Protein AF-A0A831KII1-F1 (afdb_monomer_lite)

Structure (mmCIF, N/CA/C/O backbone):
data_AF-A0A831KII1-F1
#
_entry.id   AF-A0A831KII1-F1
#
loop_
_atom_site.group_PDB
_atom_site.id
_atom_site.type_symbol
_atom_site.label_atom_id
_atom_site.label_alt_id
_atom_site.label_comp_id
_atom_site.label_asym_id
_atom_site.label_entity_id
_atom_site.label_seq_id
_atom_site.pdbx_PDB_ins_code
_atom_site.Cartn_x
_atom_site.Cartn_y
_atom_site.Cartn_z
_atom_site.occupancy
_atom_site.B_iso_or_equiv
_atom_site.auth_seq_id
_atom_site.auth_comp_id
_atom_site.auth_asym_id
_atom_site.auth_atom_id
_atom_site.pdbx_PDB_model_num
ATOM 1 N N . MET A 1 1 ? 6.085 -9.907 13.685 1.00 45.44 1 MET A N 1
ATOM 2 C CA . MET A 1 1 ? 4.837 -9.126 13.619 1.00 45.44 1 MET A CA 1
ATOM 3 C C . MET A 1 1 ? 5.266 -7.679 13.598 1.00 45.44 1 MET A C 1
ATOM 5 O O . MET A 1 1 ? 5.622 -7.149 14.649 1.00 45.44 1 MET A O 1
ATOM 9 N N . ASP A 1 2 ? 5.380 -7.109 12.406 1.00 57.09 2 ASP A N 1
ATOM 10 C CA . ASP A 1 2 ? 5.864 -5.744 12.234 1.00 57.09 2 ASP A CA 1
ATOM 11 C C . ASP A 1 2 ? 4.950 -4.778 12.981 1.00 57.09 2 ASP A C 1
ATOM 13 O O . ASP A 1 2 ? 3.718 -4.866 12.947 1.00 57.09 2 ASP A O 1
ATOM 17 N N . LYS A 1 3 ? 5.573 -3.945 13.810 1.00 61.53 3 LYS A N 1
ATOM 18 C CA . LYS A 1 3 ? 4.869 -3.118 14.782 1.00 61.53 3 LYS A CA 1
ATOM 19 C C . LYS A 1 3 ? 4.488 -1.822 14.083 1.00 61.53 3 LYS A C 1
ATOM 21 O O . LYS A 1 3 ? 5.341 -0.975 13.846 1.00 61.53 3 LYS A O 1
ATOM 26 N N . ILE A 1 4 ? 3.204 -1.671 13.776 1.00 71.38 4 ILE A N 1
ATOM 27 C CA . ILE A 1 4 ? 2.662 -0.440 13.199 1.00 71.38 4 ILE A CA 1
ATOM 28 C C . ILE A 1 4 ? 2.896 0.713 14.191 1.00 71.38 4 ILE A C 1
ATOM 30 O O . ILE A 1 4 ? 2.291 0.761 15.269 1.00 71.38 4 ILE A O 1
ATOM 34 N N . ASN A 1 5 ? 3.788 1.638 13.834 1.00 72.81 5 ASN A N 1
ATOM 35 C CA . ASN A 1 5 ? 4.124 2.814 14.635 1.00 72.81 5 ASN A CA 1
ATOM 36 C C . ASN A 1 5 ? 3.064 3.908 14.437 1.00 72.81 5 ASN A C 1
ATOM 38 O O . ASN A 1 5 ? 3.252 4.843 13.666 1.00 72.81 5 ASN A O 1
ATOM 42 N N . LEU A 1 6 ? 1.933 3.779 15.133 1.00 79.94 6 LEU A N 1
ATOM 43 C CA . LEU A 1 6 ? 0.880 4.798 15.185 1.00 79.94 6 LEU A CA 1
ATOM 44 C C . LEU A 1 6 ? 0.771 5.371 16.593 1.00 79.94 6 LEU A C 1
ATOM 46 O O . LEU A 1 6 ? 0.724 4.621 17.574 1.00 79.94 6 LEU A O 1
ATOM 50 N N . THR A 1 7 ? 0.644 6.693 16.688 1.00 87.19 7 THR A N 1
ATOM 51 C CA . THR A 1 7 ? 0.252 7.337 17.946 1.00 87.19 7 THR A CA 1
ATOM 52 C C . THR A 1 7 ? -1.217 7.039 18.268 1.00 87.19 7 THR A C 1
ATOM 54 O O . THR A 1 7 ? -2.028 6.753 17.385 1.00 87.19 7 THR A O 1
ATOM 57 N N . GLU A 1 8 ? -1.598 7.125 19.544 1.00 86.06 8 GLU A N 1
ATOM 58 C CA . GLU A 1 8 ? -2.979 6.846 19.975 1.00 86.06 8 GLU A CA 1
ATOM 59 C C . GLU A 1 8 ? -4.014 7.773 19.319 1.00 86.06 8 GLU A C 1
ATOM 61 O O . GLU A 1 8 ? -5.140 7.357 19.042 1.00 86.06 8 GLU A O 1
ATOM 66 N N . ASN A 1 9 ? -3.629 9.017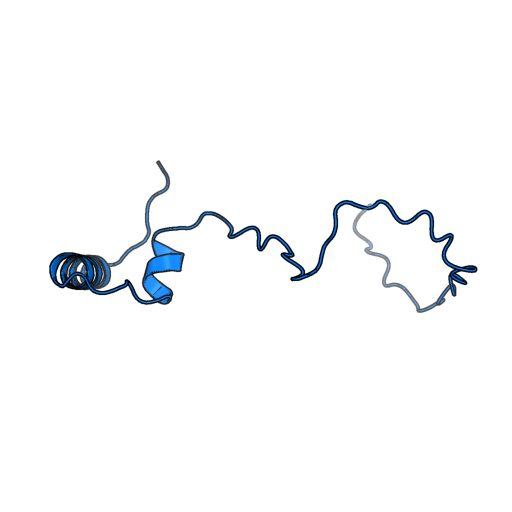 19.015 1.00 87.75 9 ASN A N 1
ATOM 67 C CA . ASN A 1 9 ? -4.492 9.942 18.288 1.00 87.75 9 ASN A CA 1
AT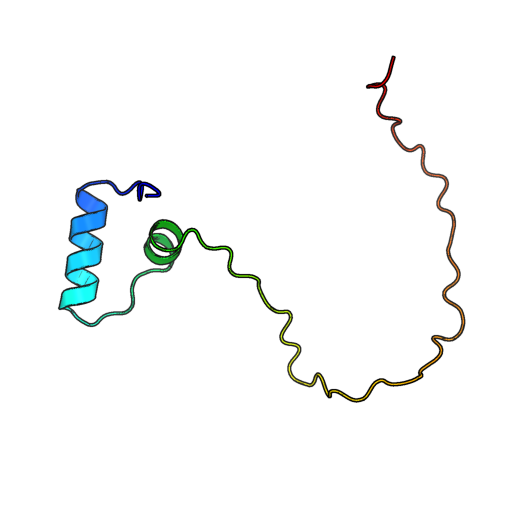OM 68 C C . ASN A 1 9 ? -4.744 9.459 16.852 1.00 87.75 9 ASN A C 1
ATOM 70 O O . ASN A 1 9 ? -5.883 9.426 16.396 1.00 87.75 9 ASN A O 1
ATOM 74 N N . GLU A 1 10 ? -3.692 9.020 16.160 1.00 86.62 10 GLU A N 1
ATOM 75 C CA . GLU A 1 10 ? -3.792 8.550 14.778 1.00 86.62 10 GLU A CA 1
ATOM 76 C C . GLU A 1 10 ? -4.646 7.284 14.666 1.00 86.62 10 GLU A C 1
ATOM 78 O O . GLU A 1 10 ? -5.448 7.173 13.742 1.00 86.62 10 GLU A O 1
ATOM 83 N N . LYS A 1 11 ? -4.565 6.368 15.640 1.00 86.88 11 LYS A N 1
ATOM 84 C CA . LYS A 1 11 ? -5.455 5.196 15.696 1.00 86.88 11 LYS A CA 1
ATOM 85 C C . LYS A 1 11 ? -6.927 5.598 15.786 1.00 86.88 11 LYS A C 1
ATOM 87 O O . LYS A 1 11 ? -7.759 5.033 15.081 1.00 86.88 11 LYS A O 1
ATOM 92 N N . ARG A 1 12 ? -7.254 6.582 16.628 1.00 89.56 12 ARG A N 1
ATOM 93 C CA . ARG A 1 12 ? -8.634 7.060 16.801 1.00 89.56 12 ARG A CA 1
ATOM 94 C C . ARG A 1 12 ? -9.173 7.707 15.529 1.00 89.56 12 ARG A C 1
ATOM 96 O O . ARG A 1 12 ? -10.313 7.448 15.150 1.00 89.56 12 ARG A O 1
ATOM 103 N N . ASP A 1 13 ? -8.351 8.511 14.864 1.00 88.50 13 ASP A N 1
ATOM 104 C CA . ASP A 1 13 ? -8.728 9.140 13.601 1.00 88.50 13 ASP A CA 1
ATOM 105 C C . ASP A 1 13 ? -8.982 8.088 12.517 1.00 88.50 13 ASP A C 1
ATOM 107 O O . ASP A 1 13 ? -10.013 8.135 11.847 1.00 88.50 13 ASP A O 1
ATOM 111 N N . ILE A 1 14 ? -8.102 7.088 12.393 1.00 88.00 14 ILE A N 1
ATOM 112 C CA . ILE A 1 14 ? -8.265 5.969 11.452 1.00 88.00 14 ILE A CA 1
ATOM 113 C C . ILE A 1 14 ? -9.586 5.230 11.697 1.00 88.00 14 ILE A C 1
ATOM 115 O O . ILE A 1 14 ? -10.337 5.007 10.747 1.00 88.00 14 ILE A O 1
ATOM 119 N N . ILE A 1 15 ? -9.906 4.901 12.953 1.00 89.25 15 ILE A N 1
ATOM 120 C CA . ILE A 1 15 ? -11.168 4.233 13.315 1.00 89.25 15 ILE A CA 1
ATOM 121 C C . ILE A 1 15 ? -12.369 5.075 12.870 1.00 89.25 15 ILE A C 1
ATOM 123 O O . ILE A 1 15 ? -13.279 4.556 12.231 1.00 89.25 15 ILE A O 1
ATOM 127 N N . LYS A 1 16 ? -12.337 6.391 13.103 1.00 91.06 16 LYS A N 1
ATOM 128 C CA . LYS A 1 16 ? -13.410 7.304 12.687 1.00 91.06 16 LYS A CA 1
ATOM 129 C C . LYS A 1 16 ? -13.605 7.334 11.166 1.00 91.06 16 LYS A C 1
ATOM 131 O O . LYS A 1 16 ? -14.737 7.418 10.682 1.00 91.06 16 LYS A O 1
ATOM 136 N N . TYR A 1 17 ? -12.523 7.270 10.387 1.00 89.81 17 TYR A N 1
ATOM 137 C CA . TYR A 1 17 ? -12.618 7.171 8.926 1.00 89.81 17 TYR A CA 1
ATOM 138 C C . TYR A 1 17 ? -13.236 5.840 8.482 1.00 89.81 17 TYR A C 1
ATOM 140 O O . TYR A 1 17 ? -14.103 5.847 7.609 1.00 89.81 17 TYR A O 1
ATOM 148 N N . ILE A 1 18 ? -12.860 4.731 9.126 1.00 87.12 18 ILE A N 1
ATOM 149 C CA . ILE A 1 18 ? -13.413 3.397 8.848 1.00 87.12 18 ILE A CA 1
ATOM 150 C C . ILE A 1 18 ? -14.912 3.347 9.177 1.00 87.12 18 ILE A C 1
ATOM 152 O O . ILE A 1 18 ? -15.705 2.925 8.339 1.00 87.12 18 ILE A O 1
ATOM 156 N N . GLU A 1 19 ? -15.321 3.835 10.349 1.00 90.31 19 GLU A N 1
ATOM 157 C CA . GLU A 1 19 ? -16.729 3.873 10.774 1.00 90.31 19 GLU A CA 1
ATOM 158 C C . GLU A 1 19 ? -17.590 4.771 9.882 1.00 90.31 19 GLU A C 1
ATOM 160 O O . GLU A 1 19 ? -18.741 4.453 9.592 1.00 90.31 19 GLU A O 1
ATOM 165 N N . SER A 1 20 ? -17.033 5.889 9.410 1.00 89.81 20 SER A N 1
ATOM 166 C CA . SER A 1 20 ? -17.732 6.789 8.487 1.00 89.81 20 SER A CA 1
ATOM 167 C C . SER A 1 20 ? -17.773 6.284 7.041 1.00 89.81 20 SER A C 1
ATOM 169 O O . SER A 1 20 ? -18.340 6.966 6.186 1.00 89.81 20 SER A O 1
ATOM 171 N N . GLY A 1 21 ? -17.172 5.123 6.749 1.00 87.88 21 GLY A N 1
ATOM 172 C CA . GLY A 1 21 ? -17.091 4.556 5.402 1.00 87.88 21 GLY A CA 1
ATOM 173 C C . GLY A 1 21 ? -16.304 5.431 4.424 1.00 87.88 21 GLY A C 1
ATOM 174 O O . GLY A 1 21 ? -16.476 5.322 3.210 1.00 87.88 21 GLY A O 1
ATOM 175 N N . LYS A 1 22 ? -15.471 6.342 4.939 1.00 84.31 22 LYS A N 1
ATOM 176 C CA . LYS A 1 22 ? -14.689 7.274 4.130 1.00 84.31 22 LYS A CA 1
ATOM 177 C C . LYS A 1 22 ? -13.330 6.666 3.795 1.00 84.31 22 LYS A C 1
ATOM 179 O O . LYS A 1 22 ? -12.748 5.959 4.619 1.00 84.31 22 LYS A O 1
ATOM 184 N N . PRO A 1 23 ? -12.783 6.960 2.605 1.00 82.69 23 PRO A N 1
ATOM 185 C CA . PRO A 1 23 ? -11.446 6.510 2.259 1.00 82.69 23 PRO A CA 1
ATOM 186 C C . PRO A 1 23 ? -10.420 7.107 3.227 1.00 82.69 23 PRO A C 1
ATOM 188 O O . PRO A 1 23 ? -10.482 8.289 3.572 1.00 82.69 23 PRO A O 1
ATOM 191 N N . LEU A 1 24 ? -9.468 6.277 3.654 1.00 85.94 24 LEU A N 1
ATOM 192 C CA . LEU A 1 24 ? -8.383 6.707 4.525 1.00 85.94 24 LEU A CA 1
ATOM 193 C C . LEU A 1 24 ? -7.470 7.708 3.792 1.00 85.94 24 LEU A C 1
ATOM 195 O O . LEU A 1 24 ? -7.059 7.422 2.662 1.00 85.94 24 LEU A O 1
ATOM 199 N N . PRO A 1 25 ? -7.103 8.835 4.428 1.00 85.81 25 PRO A N 1
ATOM 200 C CA . PRO A 1 25 ? -6.085 9.740 3.907 1.00 85.81 25 PRO A CA 1
ATOM 201 C C . PRO A 1 25 ? -4.765 9.033 3.577 1.00 85.81 25 PRO A C 1
ATOM 203 O O . PRO A 1 25 ? -4.361 8.085 4.255 1.00 85.81 25 PRO A O 1
ATOM 206 N N . GLU A 1 26 ? -4.059 9.549 2.569 1.00 78.25 26 GLU A N 1
ATOM 207 C CA . GLU A 1 26 ? -2.829 8.951 2.033 1.00 78.25 26 GLU A CA 1
ATOM 208 C C . GLU A 1 26 ? -1.751 8.752 3.110 1.00 78.25 26 GLU A C 1
ATOM 210 O O . GLU A 1 26 ? -1.135 7.690 3.179 1.00 78.25 26 GLU A O 1
ATOM 215 N N . LYS A 1 27 ? -1.631 9.717 4.037 1.00 82.94 27 LYS A N 1
ATOM 216 C CA . LYS A 1 27 ? -0.750 9.641 5.212 1.00 82.94 27 LYS A CA 1
ATOM 217 C C . LYS A 1 27 ? -0.937 8.327 5.980 1.00 82.94 27 LYS A C 1
ATOM 219 O O . LYS A 1 27 ? 0.023 7.601 6.199 1.00 82.94 27 LYS A O 1
ATOM 224 N N . TYR A 1 28 ? -2.168 8.001 6.374 1.00 83.31 28 TYR A N 1
ATOM 225 C CA . TYR A 1 28 ? -2.442 6.792 7.157 1.00 83.31 28 TYR A CA 1
ATOM 226 C C . TYR A 1 28 ? -2.299 5.520 6.329 1.00 83.31 28 TYR A C 1
ATOM 228 O O . TYR A 1 28 ? -1.965 4.472 6.870 1.00 83.31 28 TYR A O 1
ATOM 236 N N . ARG A 1 29 ? -2.527 5.611 5.016 1.00 77.06 29 ARG A N 1
ATOM 237 C CA . ARG A 1 29 ? -2.358 4.486 4.101 1.00 77.06 29 ARG A CA 1
ATOM 238 C C . ARG A 1 29 ? -0.894 4.049 4.023 1.00 77.06 29 ARG A C 1
ATOM 240 O O . ARG A 1 29 ? -0.643 2.857 4.085 1.00 77.06 29 ARG A O 1
ATOM 247 N N . PHE A 1 30 ? 0.056 4.981 3.967 1.00 73.31 30 PHE A N 1
ATOM 248 C CA . PHE A 1 30 ? 1.483 4.639 4.015 1.00 73.31 30 PHE A CA 1
ATOM 249 C C . PHE A 1 30 ? 1.926 4.095 5.376 1.00 73.31 30 PHE A C 1
ATOM 251 O O . PHE A 1 30 ? 2.748 3.192 5.428 1.00 73.31 30 PHE A O 1
ATOM 258 N N . LEU A 1 31 ? 1.372 4.614 6.479 1.00 77.62 31 LEU A N 1
ATOM 259 C CA . LEU A 1 31 ? 1.714 4.128 7.823 1.00 77.62 31 LEU A CA 1
ATOM 260 C C . LEU A 1 31 ? 1.155 2.724 8.115 1.00 77.62 31 LEU A C 1
ATOM 262 O O . LEU A 1 31 ? 1.759 1.976 8.878 1.00 77.62 31 LEU A O 1
ATOM 266 N N . LEU A 1 32 ? -0.014 2.384 7.562 1.00 78.50 32 LEU A N 1
ATOM 267 C CA . LEU A 1 32 ? -0.650 1.072 7.740 1.00 78.50 32 LEU A CA 1
ATOM 268 C C . LEU A 1 32 ? -0.117 0.014 6.774 1.00 78.50 32 LEU A C 1
ATOM 270 O O . LEU A 1 32 ? -0.120 -1.167 7.107 1.00 78.50 32 LEU A O 1
ATOM 274 N N . PHE A 1 33 ? 0.291 0.434 5.579 1.00 73.31 33 PHE A N 1
ATOM 275 C CA . PHE A 1 33 ? 0.772 -0.442 4.524 1.00 73.31 33 PHE A CA 1
ATOM 276 C C . PHE A 1 33 ? 2.207 -0.031 4.189 1.00 73.31 33 PHE A C 1
ATOM 278 O O . PHE A 1 33 ? 2.445 0.774 3.292 1.00 73.31 33 PHE A O 1
ATOM 285 N N . GLU A 1 34 ? 3.147 -0.573 4.968 1.00 61.66 34 GLU A N 1
ATOM 286 C CA . GLU A 1 34 ? 4.595 -0.455 4.745 1.00 61.66 34 GLU A CA 1
ATOM 287 C C . GLU A 1 34 ? 5.046 -1.225 3.491 1.00 61.66 34 GLU A C 1
ATOM 289 O O . GLU A 1 34 ? 6.138 -0.993 2.972 1.00 61.66 34 GLU A O 1
ATOM 294 N N . ASP A 1 35 ? 4.190 -2.110 2.964 1.00 55.44 35 ASP A N 1
ATOM 295 C CA . ASP A 1 35 ? 4.494 -2.854 1.753 1.00 55.44 35 ASP A CA 1
ATOM 296 C C . ASP A 1 35 ? 4.664 -1.897 0.575 1.00 55.44 35 ASP A C 1
ATOM 298 O O . ASP A 1 35 ? 3.732 -1.202 0.145 1.00 55.44 35 ASP A O 1
ATOM 302 N N . LYS A 1 36 ? 5.909 -1.875 0.083 1.00 55.50 36 LYS A N 1
ATOM 303 C CA . LYS A 1 36 ? 6.340 -1.255 -1.164 1.00 55.50 36 LYS A CA 1
ATOM 304 C C . LYS A 1 36 ? 5.222 -1.412 -2.181 1.00 55.50 36 LYS A C 1
ATOM 306 O O . LYS A 1 36 ? 4.978 -2.502 -2.689 1.00 55.50 36 LYS A O 1
ATOM 311 N N . LYS A 1 37 ? 4.590 -0.297 -2.543 1.00 57.06 37 LYS A N 1
ATOM 312 C CA . LYS A 1 37 ? 3.976 -0.206 -3.859 1.00 57.06 37 LYS A CA 1
ATOM 313 C C . LYS A 1 37 ? 5.126 -0.367 -4.844 1.00 57.06 37 LYS A C 1
ATOM 315 O O . LYS A 1 37 ? 5.791 0.614 -5.170 1.00 57.06 37 LYS A O 1
ATOM 320 N N . GLU A 1 38 ? 5.404 -1.598 -5.269 1.00 47.91 38 GLU A N 1
ATOM 321 C CA . GLU A 1 38 ? 5.950 -1.817 -6.597 1.00 47.91 38 GLU A CA 1
ATOM 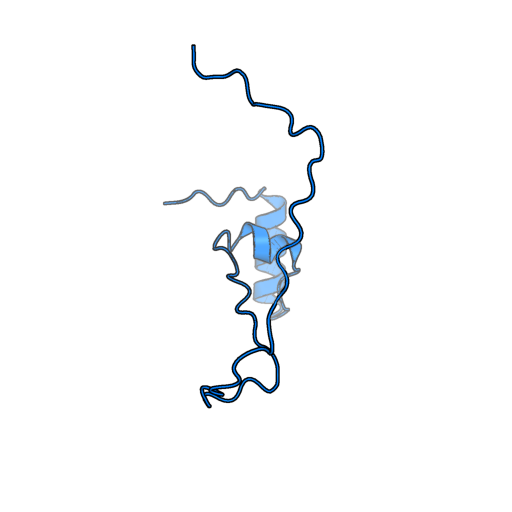322 C C . GLU A 1 38 ? 5.004 -1.061 -7.518 1.00 47.91 38 GLU A C 1
ATOM 324 O O . GLU A 1 38 ? 3.859 -1.450 -7.746 1.00 47.91 38 GLU A O 1
ATOM 329 N N . VAL A 1 39 ? 5.433 0.132 -7.920 1.00 55.78 39 VAL A N 1
ATOM 330 C CA . VAL A 1 39 ? 4.765 0.858 -8.979 1.00 55.78 39 VAL A CA 1
ATOM 331 C C . VAL A 1 39 ? 5.087 0.030 -10.204 1.00 55.78 39 VAL A C 1
ATOM 333 O O . VAL A 1 39 ? 6.139 0.201 -10.818 1.00 55.78 39 VAL A O 1
ATOM 336 N N . GLU A 1 40 ? 4.239 -0.950 -10.504 1.00 55.53 40 GLU A N 1
ATOM 337 C CA . GLU A 1 40 ? 4.285 -1.582 -11.805 1.00 55.53 40 GLU A CA 1
ATOM 338 C C . GLU A 1 40 ? 4.198 -0.435 -12.811 1.00 55.53 40 GLU A C 1
ATOM 340 O O . GLU A 1 40 ? 3.277 0.386 -12.771 1.00 55.53 40 GLU A O 1
ATOM 345 N N . LEU A 1 41 ? 5.219 -0.319 -13.660 1.00 55.78 41 LEU A N 1
ATOM 346 C CA . LEU A 1 41 ? 5.217 0.582 -14.803 1.00 55.78 41 LEU A CA 1
ATOM 347 C C . LEU A 1 41 ? 4.129 0.092 -15.764 1.00 55.78 41 LEU A C 1
ATOM 349 O O . LEU A 1 41 ? 4.393 -0.596 -16.751 1.00 55.78 41 LEU A O 1
ATOM 353 N N . VAL A 1 42 ? 2.877 0.411 -15.443 1.00 56.69 42 VAL A N 1
ATOM 354 C CA . VAL A 1 42 ? 1.732 0.183 -16.309 1.00 56.69 42 VAL A CA 1
ATOM 355 C C . VAL A 1 42 ? 1.749 1.304 -17.332 1.00 56.69 42 VAL A C 1
ATOM 357 O O . VAL A 1 42 ? 1.192 2.383 -17.140 1.00 56.69 42 VAL A O 1
ATOM 360 N N . TRP A 1 43 ? 2.452 1.060 -18.432 1.00 55.22 43 TRP A N 1
ATOM 361 C CA . TRP A 1 43 ? 2.310 1.884 -19.618 1.00 55.22 43 TRP A CA 1
ATOM 362 C C . TRP A 1 43 ? 0.964 1.549 -20.265 1.00 55.22 43 TRP A C 1
ATOM 364 O O . TRP A 1 43 ? 0.789 0.451 -20.803 1.00 55.22 43 TRP A O 1
ATOM 374 N N . ASN A 1 44 ? 0.008 2.480 -20.229 1.00 50.91 44 ASN A N 1
ATOM 375 C CA . ASN A 1 44 ? -1.231 2.349 -20.995 1.00 50.91 44 ASN A CA 1
ATOM 376 C C . ASN A 1 44 ? -0.877 2.237 -22.488 1.00 50.91 44 ASN A C 1
ATOM 378 O O . ASN A 1 44 ? -0.471 3.216 -23.109 1.00 50.91 44 ASN A O 1
ATOM 382 N N . GLY A 1 45 ? -0.983 1.026 -23.041 1.00 61.47 45 GLY A N 1
ATOM 383 C CA . GLY A 1 45 ? -0.580 0.701 -24.415 1.00 61.47 45 GLY A CA 1
ATOM 384 C C . GLY A 1 45 ? 0.523 -0.357 -24.545 1.00 61.47 45 GLY A C 1
ATOM 385 O O . GLY A 1 45 ? 0.925 -0.653 -25.666 1.00 61.47 45 GLY A O 1
ATOM 386 N N . LYS A 1 46 ? 1.015 -0.950 -23.445 1.00 57.88 46 LYS A N 1
ATOM 387 C CA . LYS A 1 46 ? 1.924 -2.107 -23.510 1.00 57.88 46 LYS A CA 1
ATOM 388 C C . LYS A 1 46 ? 1.189 -3.318 -24.097 1.00 57.88 46 LYS A C 1
ATOM 390 O O . LYS A 1 46 ? 0.422 -3.982 -23.407 1.00 57.88 46 LYS A O 1
ATOM 395 N N . ILE A 1 47 ? 1.434 -3.601 -25.370 1.00 65.94 47 ILE A N 1
ATOM 396 C CA . ILE A 1 47 ? 1.040 -4.852 -26.025 1.00 65.94 47 ILE A CA 1
ATOM 397 C C . ILE A 1 47 ? 2.115 -5.916 -25.758 1.00 65.94 47 ILE A C 1
ATOM 399 O O . ILE A 1 47 ? 3.300 -5.598 -25.717 1.00 65.94 47 ILE A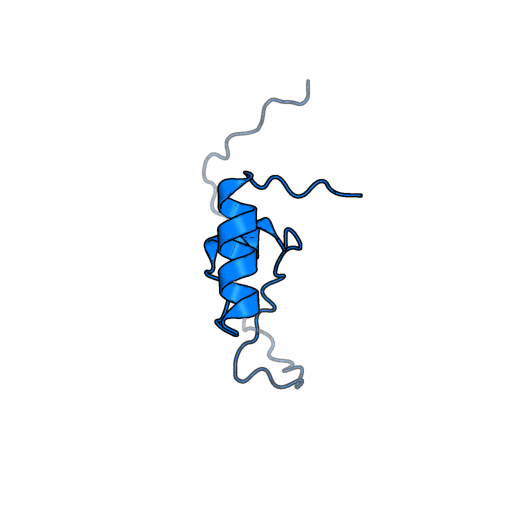 O 1
ATOM 403 N N . SER A 1 48 ? 1.729 -7.181 -25.563 1.00 65.12 48 SER A N 1
ATOM 404 C CA . SER A 1 48 ? 2.672 -8.302 -25.358 1.00 65.12 48 SER A CA 1
ATOM 405 C C . SER A 1 48 ? 3.434 -8.710 -26.628 1.00 65.12 48 SER A C 1
ATOM 407 O O . SER A 1 48 ? 4.094 -9.748 -26.644 1.00 65.12 48 SER A O 1
ATOM 409 N N . GLU A 1 49 ? 3.343 -7.922 -27.698 1.00 69.44 49 GLU A N 1
ATOM 410 C CA . GLU A 1 49 ? 4.103 -8.153 -28.917 1.00 69.44 49 GLU A CA 1
ATOM 411 C C . GLU A 1 49 ? 5.575 -7.818 -28.662 1.00 69.44 49 GLU A C 1
ATOM 413 O O . GLU A 1 49 ? 5.945 -6.674 -28.401 1.00 69.44 49 GLU A O 1
ATOM 418 N N . VAL A 1 50 ? 6.431 -8.839 -28.719 1.00 62.31 50 VAL A N 1
ATOM 419 C CA . VAL A 1 50 ? 7.883 -8.659 -28.717 1.00 62.31 50 VAL A CA 1
ATOM 420 C C . VAL A 1 50 ? 8.263 -8.106 -30.085 1.00 62.31 50 VAL A C 1
ATOM 422 O O . VAL A 1 50 ? 8.437 -8.859 -31.044 1.00 62.31 50 VAL A O 1
ATOM 425 N N . THR A 1 51 ? 8.360 -6.786 -30.215 1.00 58.41 51 THR A N 1
ATOM 426 C CA . THR A 1 51 ? 8.857 -6.191 -31.453 1.00 58.41 51 THR A CA 1
ATOM 427 C C . THR A 1 51 ? 10.349 -6.489 -31.557 1.00 58.41 51 THR A C 1
ATOM 429 O O . THR A 1 51 ? 11.151 -6.006 -30.763 1.00 58.41 51 THR A O 1
ATOM 432 N N . ASN A 1 52 ? 10.740 -7.268 -32.565 1.00 62.53 52 ASN A N 1
ATOM 433 C CA . ASN A 1 52 ? 12.136 -7.520 -32.943 1.00 62.53 52 ASN A CA 1
ATOM 434 C C . ASN A 1 52 ? 12.752 -6.275 -33.620 1.00 62.53 52 ASN A C 1
ATOM 436 O O . ASN A 1 52 ? 13.452 -6.375 -34.627 1.00 62.53 52 ASN A O 1
ATOM 440 N N . VAL A 1 53 ? 12.425 -5.072 -33.127 1.00 63.44 53 VAL A N 1
ATOM 441 C CA . VAL A 1 53 ? 13.054 -3.843 -33.605 1.00 63.44 53 VAL A CA 1
ATOM 442 C C . VAL A 1 53 ? 14.472 -3.882 -33.080 1.00 63.44 53 VAL A C 1
ATOM 444 O O . VAL A 1 53 ? 14.749 -3.551 -31.930 1.00 63.44 53 VAL A O 1
ATOM 447 N N . VAL A 1 54 ? 15.371 -4.318 -33.952 1.00 56.94 54 VAL A N 1
ATOM 448 C CA . VAL A 1 54 ? 16.786 -4.009 -33.842 1.00 56.94 54 VAL A CA 1
ATOM 449 C C . VAL A 1 54 ? 16.861 -2.487 -33.784 1.00 56.94 54 VAL A C 1
ATOM 451 O O . VAL A 1 54 ? 16.627 -1.821 -34.794 1.00 56.94 54 VAL A O 1
ATOM 454 N N . LEU A 1 55 ? 17.105 -1.932 -32.591 1.00 60.41 55 LEU A N 1
ATOM 455 C CA . LEU A 1 55 ? 17.435 -0.517 -32.472 1.00 60.41 55 LEU A CA 1
ATOM 456 C C . LEU A 1 55 ? 18.609 -0.270 -33.426 1.00 60.41 55 LEU A C 1
ATOM 458 O O . LEU A 1 55 ? 19.626 -0.962 -33.302 1.00 60.41 55 LEU A O 1
ATOM 462 N N . PRO A 1 56 ? 18.484 0.649 -34.398 1.00 53.69 56 PRO A N 1
ATOM 463 C CA . PRO A 1 56 ? 19.579 0.948 -35.297 1.00 53.69 56 PRO A CA 1
ATOM 464 C C . PRO A 1 56 ? 20.664 1.610 -34.449 1.00 53.69 56 PRO A C 1
ATOM 466 O O . PRO A 1 56 ? 20.542 2.774 -34.093 1.00 53.69 56 PRO A O 1
ATOM 469 N N . PHE A 1 57 ? 21.653 0.800 -34.054 1.00 57.72 57 PHE A N 1
ATOM 470 C CA . PHE A 1 57 ? 22.907 1.165 -33.393 1.00 57.72 57 PHE A CA 1
ATOM 471 C C . PHE A 1 57 ? 22.769 2.256 -32.313 1.00 57.72 57 PHE A C 1
ATOM 473 O O . PHE A 1 57 ? 22.884 3.451 -32.567 1.00 57.72 57 PHE A O 1
ATOM 480 N N . GLN A 1 58 ? 22.622 1.853 -31.050 1.00 62.41 58 GLN A N 1
ATOM 481 C CA . GLN A 1 58 ? 22.982 2.762 -29.962 1.00 62.41 58 GLN A CA 1
ATOM 482 C C . GLN A 1 58 ? 24.508 2.934 -29.967 1.00 62.41 58 GLN A C 1
ATOM 484 O O . GLN A 1 58 ? 25.240 1.993 -29.664 1.00 62.41 58 GLN A O 1
ATOM 489 N N . THR A 1 59 ? 24.998 4.123 -30.320 1.00 68.69 59 THR A N 1
ATOM 490 C CA . THR A 1 59 ? 26.390 4.498 -30.050 1.00 68.69 59 THR A CA 1
ATOM 491 C C . THR A 1 59 ? 26.533 4.676 -28.541 1.00 68.69 59 THR A C 1
ATOM 493 O O . THR A 1 59 ? 25.918 5.573 -27.968 1.00 68.69 59 THR A O 1
ATOM 496 N N . ILE A 1 60 ? 27.311 3.814 -27.884 1.00 70.75 60 ILE A N 1
ATOM 497 C CA . ILE A 1 60 ? 27.734 4.049 -26.500 1.00 70.75 60 ILE A CA 1
ATOM 498 C C . ILE A 1 60 ? 28.854 5.086 -26.565 1.00 70.75 60 ILE A C 1
ATOM 500 O O . ILE A 1 60 ? 29.9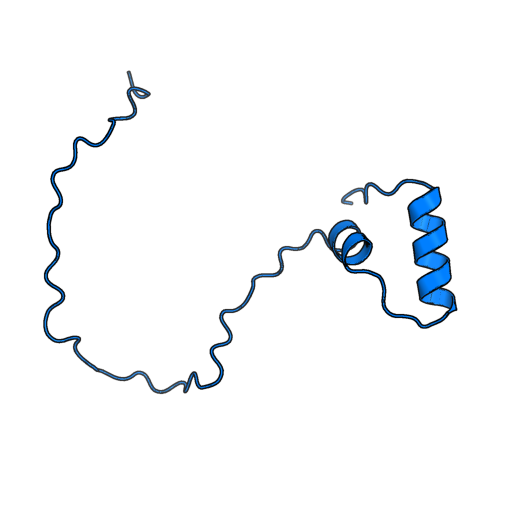60 4.782 -27.008 1.00 70.75 60 ILE A O 1
ATOM 504 N N . GLU A 1 61 ? 28.553 6.318 -26.170 1.00 73.81 61 GLU A N 1
ATOM 505 C CA . GLU A 1 61 ? 29.571 7.339 -25.954 1.00 73.81 61 GLU A CA 1
ATOM 506 C C . GLU A 1 61 ? 30.244 7.077 -24.605 1.00 73.81 61 GLU A C 1
ATOM 508 O O . GLU A 1 61 ? 29.591 7.036 -23.560 1.00 73.81 61 GLU A O 1
ATOM 513 N N . VAL A 1 62 ? 31.557 6.850 -24.629 1.00 76.25 62 VAL A N 1
ATOM 514 C CA . VAL A 1 62 ? 32.358 6.769 -23.407 1.00 76.25 62 VAL A CA 1
ATOM 515 C C . VAL A 1 62 ? 32.627 8.198 -22.955 1.00 76.25 62 VAL A C 1
ATOM 517 O O . VAL A 1 62 ? 33.490 8.878 -23.504 1.00 76.25 62 VAL A O 1
ATOM 520 N N . VAL A 1 63 ? 31.859 8.654 -21.972 1.00 74.31 63 VAL A N 1
ATOM 521 C CA . VAL A 1 63 ? 32.097 9.929 -21.297 1.00 74.31 63 VAL A CA 1
ATOM 522 C C . VAL A 1 63 ? 33.203 9.710 -20.262 1.00 74.31 63 VAL A C 1
ATOM 524 O O . VAL A 1 63 ? 32.971 9.082 -19.230 1.00 74.31 63 VAL A O 1
ATOM 527 N N . ASP A 1 64 ? 34.414 10.191 -20.555 1.00 71.50 64 ASP A N 1
ATOM 528 C CA . ASP A 1 64 ? 35.558 10.169 -19.631 1.00 71.50 64 ASP A CA 1
ATOM 529 C C . ASP A 1 64 ? 35.491 11.373 -18.679 1.00 71.50 64 ASP A C 1
ATOM 531 O O . ASP A 1 64 ? 36.290 12.308 -18.727 1.00 71.50 64 ASP A O 1
ATOM 535 N N . GLU A 1 65 ? 34.445 11.402 -17.855 1.00 75.62 65 GLU A N 1
ATOM 536 C CA . GLU A 1 65 ? 34.397 12.306 -16.710 1.00 75.62 65 GLU A CA 1
ATOM 537 C C . GLU A 1 65 ? 35.194 11.689 -15.554 1.00 75.62 65 GLU A C 1
ATOM 539 O O . GLU A 1 65 ? 35.109 10.474 -15.346 1.00 75.62 65 GLU A O 1
ATOM 544 N N . PRO A 1 66 ? 35.947 12.493 -14.771 1.00 73.38 66 PRO A N 1
ATOM 545 C CA . PRO A 1 66 ? 36.706 11.999 -13.630 1.00 73.38 66 PRO A CA 1
ATOM 546 C C . PRO A 1 66 ? 35.744 11.381 -12.616 1.00 73.38 66 PRO A C 1
ATOM 548 O O . PRO A 1 66 ? 35.129 12.061 -11.792 1.00 73.38 66 PRO A O 1
ATOM 551 N N . ARG A 1 67 ? 35.590 10.063 -12.694 1.00 68.12 67 ARG A N 1
ATOM 552 C CA . ARG A 1 67 ? 34.770 9.299 -11.770 1.00 68.12 67 ARG A CA 1
ATOM 553 C C . ARG A 1 67 ? 35.501 9.295 -10.435 1.00 68.12 67 ARG A C 1
ATOM 555 O O . ARG A 1 67 ? 36.626 8.817 -10.356 1.00 68.12 67 ARG A O 1
ATOM 562 N N . ALA A 1 68 ? 34.871 9.826 -9.388 1.00 71.56 68 ALA A N 1
ATOM 563 C CA . ALA A 1 68 ? 35.401 9.705 -8.037 1.00 71.56 68 ALA A CA 1
ATOM 564 C C . ALA A 1 68 ? 35.504 8.211 -7.691 1.00 71.56 68 ALA A C 1
ATOM 566 O O . ALA A 1 68 ? 34.495 7.530 -7.487 1.00 71.56 68 ALA A O 1
ATOM 567 N N . GLU A 1 69 ? 36.721 7.679 -7.713 1.00 67.38 69 GLU A N 1
ATOM 568 C CA . GLU A 1 69 ? 37.007 6.323 -7.273 1.00 67.38 69 GLU A CA 1
ATOM 569 C C . GLU A 1 69 ? 36.700 6.249 -5.771 1.00 67.38 69 GLU A C 1
ATOM 571 O O . GLU A 1 69 ? 37.239 7.021 -4.978 1.00 67.38 69 GLU A O 1
ATOM 576 N N . ASN A 1 70 ? 35.792 5.357 -5.362 1.00 65.81 70 ASN A N 1
ATOM 577 C CA . ASN A 1 70 ? 35.575 5.092 -3.942 1.00 65.81 70 ASN A CA 1
ATOM 578 C C . ASN A 1 70 ? 36.817 4.373 -3.399 1.00 65.81 70 ASN A C 1
ATOM 580 O O . ASN A 1 70 ? 36.994 3.179 -3.624 1.00 65.81 70 ASN A O 1
ATOM 584 N N . THR A 1 71 ? 37.669 5.097 -2.675 1.00 60.97 71 THR A N 1
ATOM 585 C CA . THR A 1 71 ? 38.849 4.584 -1.960 1.00 60.97 71 THR A CA 1
ATOM 586 C C . THR A 1 71 ? 38.450 3.823 -0.689 1.00 60.97 71 THR A C 1
ATOM 588 O O . THR A 1 71 ? 38.834 4.214 0.413 1.00 60.97 71 THR A O 1
ATOM 591 N N . ALA A 1 72 ? 37.622 2.785 -0.812 1.00 58.62 72 ALA A N 1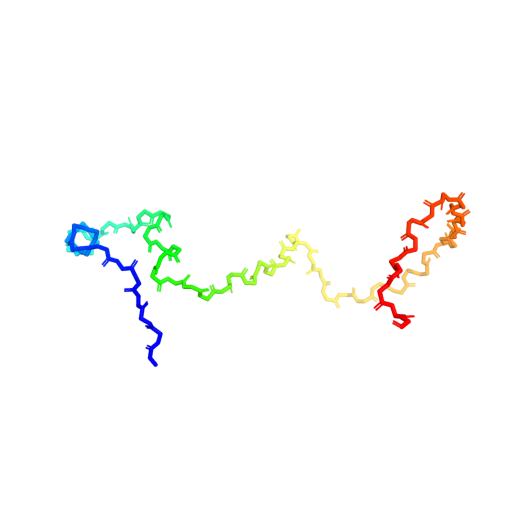
ATOM 592 C CA . ALA A 1 72 ? 37.123 2.013 0.329 1.00 58.62 72 ALA A CA 1
ATOM 593 C C . ALA A 1 72 ? 37.448 0.515 0.250 1.00 58.62 72 ALA A C 1
ATOM 595 O O . ALA A 1 72 ? 36.773 -0.277 0.893 1.00 58.62 72 ALA A O 1
ATOM 596 N N . ASP A 1 73 ? 38.497 0.142 -0.483 1.00 58.81 73 ASP A N 1
ATOM 597 C CA . ASP A 1 73 ? 39.078 -1.200 -0.429 1.00 58.81 73 ASP A CA 1
ATOM 598 C C . ASP A 1 73 ? 40.614 -1.087 -0.399 1.00 58.81 73 ASP A C 1
ATOM 600 O O . ASP A 1 73 ? 41.295 -1.141 -1.425 1.00 58.81 73 ASP A O 1
ATOM 604 N N . THR A 1 74 ? 41.180 -0.857 0.788 1.00 41.97 74 THR A N 1
ATOM 605 C CA . THR A 1 74 ? 42.591 -1.137 1.114 1.00 41.97 74 THR A CA 1
ATOM 606 C C . THR A 1 74 ? 42.699 -1.528 2.580 1.00 41.97 74 THR A C 1
ATOM 608 O O . THR A 1 74 ? 42.065 -0.844 3.414 1.00 41.97 74 THR A O 1
#

Sequence (74 aa):
MDKINLTENEKRDIIKYIESGKPLPEKYRFLLFEDKKEVELVWNGKISEVTNVVLPFQTIEVVDEPRAENTADT

Foldseek 3Di:
DDDQPDDPVRVVVVVVCVVVVHDDDPVVVCSVPVDDPPVPPPDPPDDPDPPPPPPPDDDDDDDPDPDPDPPPDD

Radius of gyration: 24.18 Å; chains: 1; bounding box: 60×21×55 Å

Secondary structure (DSSP, 8-state):
-------HHHHHHHHHHHHTTPPPPHHHHHHH--S--------TT--S-------S------------------

pLDDT: mean 70.54, std 13.05, range [41.97, 91.06]